Protein AF-A0A165J5U2-F1 (afdb_monomer)

Solvent-accessible surface area (backbone atoms only — not comparable to full-atom values): 9963 Å² total; per-residue (Å²): 135,79,79,76,73,59,85,81,44,93,77,72,89,64,83,89,48,58,90,76,54,61,94,88,53,80,64,84,88,58,78,39,43,47,92,97,57,63,73,74,52,67,43,47,48,78,38,92,72,74,92,58,54,61,46,77,37,74,91,53,46,89,78,88,87,72,78,62,65,67,61,61,71,69,41,91,78,63,102,69,78,66,85,84,59,77,79,70,49,85,86,71,50,94,73,56,79,46,51,102,87,43,73,56,70,66,56,55,53,49,56,50,47,60,65,52,60,64,50,71,81,73,64,93,65,78,77,78,80,77,78,74,86,81,82,79,78,88,76,91,132

Organism: NCBI:txid1314781

Sequence (141 aa):
MRPTVAALGKASRRPLIGKRANKDFYKGYGAARLPGGHRTGAPGKHVIAGKAKYRVIDEQVRVFVAPPIEHILSSPLKPYVYREVPEKGPDDGPYQQQHLGGFPGEYWLRVMRERHGSSTAGSTQAAPAVNAPTTSSATSA

Structure (mmCIF, N/CA/C/O backbone):
data_AF-A0A165J5U2-F1
#
_entry.id   AF-A0A165J5U2-F1
#
loop_
_atom_site.group_PDB
_atom_site.id
_atom_site.type_symbol
_atom_site.label_atom_id
_atom_site.label_alt_id
_atom_site.label_comp_id
_atom_site.label_asym_id
_atom_site.label_entity_id
_atom_site.label_seq_id
_atom_site.pdbx_PDB_ins_code
_atom_site.Cartn_x
_atom_site.Cartn_y
_atom_site.Cartn_z
_atom_site.occupancy
_atom_site.B_iso_or_equiv
_atom_site.auth_seq_id
_atom_site.auth_comp_id
_atom_site.auth_asym_id
_atom_site.auth_atom_id
_atom_site.pdbx_PDB_model_num
ATOM 1 N N . MET A 1 1 ? 27.680 1.332 16.989 1.00 44.06 1 MET A N 1
ATOM 2 C CA . MET A 1 1 ? 27.467 1.683 18.410 1.00 44.06 1 MET A CA 1
ATOM 3 C C . MET A 1 1 ? 26.304 0.862 18.955 1.00 44.06 1 MET A C 1
ATOM 5 O O . MET A 1 1 ? 25.165 1.119 18.589 1.00 44.06 1 MET A O 1
ATOM 9 N N . ARG A 1 2 ? 26.574 -0.178 19.752 1.00 46.47 2 ARG A N 1
ATOM 10 C CA . ARG A 1 2 ? 25.517 -0.876 20.499 1.00 46.47 2 ARG A CA 1
ATOM 11 C C . ARG A 1 2 ? 25.179 0.033 21.682 1.00 46.47 2 ARG A C 1
ATOM 13 O O . ARG A 1 2 ? 26.085 0.240 22.487 1.00 46.47 2 ARG A O 1
ATOM 20 N N . PRO A 1 3 ? 23.977 0.634 21.775 1.00 50.69 3 PRO A N 1
ATOM 21 C CA . PRO A 1 3 ? 23.632 1.398 22.962 1.00 50.69 3 PRO A CA 1
ATOM 22 C C . PRO A 1 3 ? 23.788 0.442 24.137 1.00 50.69 3 PRO A C 1
ATOM 24 O O . PRO A 1 3 ? 23.223 -0.656 24.133 1.00 50.69 3 PRO A O 1
ATOM 27 N N . THR A 1 4 ? 24.662 0.825 25.061 1.00 53.47 4 THR A N 1
ATOM 28 C CA . THR A 1 4 ? 24.975 0.077 26.266 1.00 53.47 4 THR A CA 1
ATOM 29 C C . THR A 1 4 ? 23.685 -0.420 26.889 1.00 53.47 4 THR A C 1
ATOM 31 O O . THR A 1 4 ? 22.664 0.264 26.961 1.00 53.47 4 THR A O 1
ATOM 34 N N . VAL A 1 5 ? 23.739 -1.692 27.237 1.00 50.62 5 VAL A N 1
ATOM 35 C CA . VAL A 1 5 ? 22.648 -2.525 27.691 1.00 50.62 5 VAL A CA 1
ATOM 36 C C . VAL A 1 5 ? 21.953 -1.867 28.887 1.00 50.62 5 VAL A C 1
ATOM 38 O O . VAL A 1 5 ? 22.262 -2.129 30.041 1.00 50.62 5 VAL A O 1
ATOM 41 N N . ALA A 1 6 ? 20.907 -1.088 28.614 1.00 55.56 6 ALA A N 1
ATOM 42 C CA . ALA A 1 6 ? 19.861 -0.758 29.577 1.00 55.56 6 ALA A CA 1
ATOM 43 C C . ALA A 1 6 ? 19.010 -1.999 29.936 1.00 55.56 6 ALA A C 1
ATOM 45 O O . ALA A 1 6 ? 17.854 -1.856 30.318 1.00 55.56 6 ALA A O 1
ATOM 46 N N . ALA A 1 7 ? 19.526 -3.226 29.767 1.00 54.00 7 ALA A N 1
ATOM 47 C CA . ALA A 1 7 ? 18.872 -4.422 30.297 1.00 54.00 7 ALA A CA 1
ATOM 48 C C . ALA A 1 7 ? 19.078 -4.554 31.815 1.00 54.00 7 ALA A C 1
ATOM 50 O O . ALA A 1 7 ? 18.254 -5.182 32.463 1.00 54.00 7 ALA A O 1
ATOM 51 N N . LEU A 1 8 ? 20.116 -3.917 32.381 1.00 59.91 8 LEU A N 1
ATOM 52 C CA . LEU A 1 8 ? 20.369 -3.870 33.832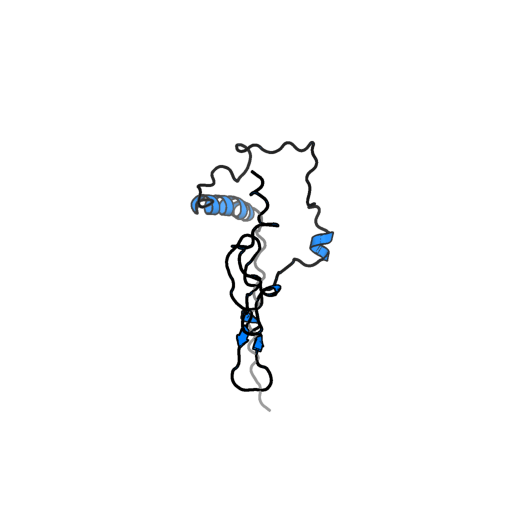 1.00 59.91 8 LEU A CA 1
ATOM 53 C C . LEU A 1 8 ? 20.101 -2.487 34.459 1.00 59.91 8 LEU A C 1
ATOM 55 O O . LEU A 1 8 ? 20.220 -2.314 35.668 1.00 59.91 8 LEU A O 1
ATOM 59 N N . GLY A 1 9 ? 19.724 -1.486 33.659 1.00 61.97 9 GLY A N 1
ATOM 60 C CA . GLY A 1 9 ? 19.366 -0.158 34.157 1.00 61.97 9 GLY A CA 1
ATOM 61 C C . GLY A 1 9 ? 17.900 -0.103 34.588 1.00 61.97 9 GLY A C 1
ATOM 62 O O . GLY A 1 9 ? 17.014 -0.290 33.757 1.00 61.97 9 GLY A O 1
ATOM 63 N N . LYS A 1 10 ? 17.631 0.213 35.864 1.00 63.06 10 LYS A N 1
ATOM 64 C CA . LYS A 1 10 ? 16.269 0.333 36.436 1.00 63.06 10 LYS A CA 1
ATOM 65 C C . LYS A 1 10 ? 15.348 1.304 35.676 1.00 63.06 10 LYS A C 1
ATOM 67 O O . LYS A 1 10 ? 14.133 1.149 35.721 1.00 63.06 10 LYS A O 1
ATOM 72 N N . ALA A 1 11 ? 15.900 2.293 34.970 1.00 63.44 11 ALA A N 1
ATOM 73 C CA . ALA A 1 11 ? 15.135 3.318 34.265 1.00 63.44 11 ALA A CA 1
ATOM 74 C C . ALA A 1 11 ? 15.135 3.084 32.745 1.00 63.44 11 ALA A C 1
ATOM 76 O O . ALA A 1 11 ? 15.961 3.619 32.004 1.00 63.44 11 ALA A O 1
ATOM 77 N N . SER A 1 12 ? 14.178 2.296 32.251 1.00 67.06 12 SER A N 1
ATOM 78 C CA . SER A 1 12 ? 13.987 2.129 30.808 1.00 67.06 12 SER A CA 1
ATOM 79 C C . SER A 1 12 ? 13.238 3.348 30.239 1.00 67.06 12 SER A C 1
ATOM 81 O O . SER A 1 12 ? 12.030 3.478 30.416 1.00 67.06 12 SER A O 1
ATOM 83 N N . ARG A 1 13 ? 13.933 4.231 29.509 1.00 78.12 13 ARG A N 1
ATOM 84 C CA . ARG A 1 13 ? 13.327 5.342 28.733 1.00 78.12 13 ARG A CA 1
ATOM 85 C C . ARG A 1 13 ? 12.796 4.885 27.363 1.00 78.12 13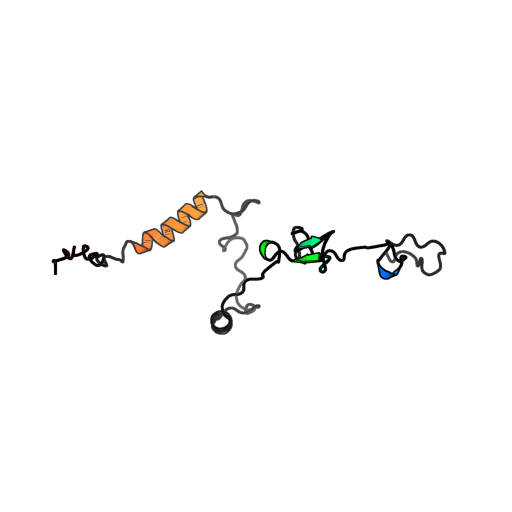 ARG A C 1
ATOM 87 O O . ARG A 1 13 ? 12.845 5.624 26.383 1.00 78.12 13 ARG A O 1
ATOM 94 N N . ARG A 1 14 ? 12.360 3.627 27.253 1.00 80.56 14 ARG A N 1
ATOM 95 C CA . ARG A 1 14 ? 11.874 3.057 25.988 1.00 80.56 14 ARG A CA 1
ATOM 96 C C . ARG A 1 14 ? 10.478 3.601 25.660 1.00 80.56 14 ARG A C 1
ATOM 98 O O . ARG A 1 14 ? 9.676 3.771 26.575 1.00 80.56 14 ARG A O 1
ATOM 105 N N . PRO A 1 15 ? 10.154 3.830 24.375 1.00 85.88 15 PRO A N 1
ATOM 106 C CA . PRO A 1 15 ? 8.832 4.306 23.987 1.00 85.88 15 PRO A CA 1
ATOM 107 C C . PRO A 1 15 ? 7.753 3.300 24.398 1.00 85.88 15 PRO A C 1
ATOM 109 O O . PRO A 1 15 ? 7.906 2.089 24.211 1.00 85.88 15 PRO A O 1
ATOM 112 N N . LEU A 1 16 ? 6.644 3.809 24.932 1.00 86.69 16 LEU A N 1
ATOM 113 C CA . LEU A 1 16 ? 5.531 2.975 25.369 1.00 86.69 16 LEU A CA 1
ATOM 114 C C . LEU A 1 16 ? 4.867 2.298 24.158 1.00 86.69 16 LEU A C 1
ATOM 116 O O . LEU A 1 16 ? 4.610 2.924 23.120 1.00 86.69 16 LEU A O 1
ATOM 120 N N . ILE A 1 17 ? 4.608 0.999 24.286 1.00 88.38 17 ILE A N 1
ATOM 121 C CA . ILE A 1 17 ? 3.889 0.182 23.300 1.00 88.38 17 ILE A CA 1
ATOM 122 C C . ILE A 1 17 ? 2.583 -0.306 23.921 1.00 88.38 17 ILE A C 1
ATOM 124 O O . ILE A 1 17 ? 2.504 -0.436 25.139 1.00 88.38 17 ILE A O 1
ATOM 128 N N . GLY A 1 18 ? 1.584 -0.632 23.096 1.00 88.56 18 GLY A N 1
ATOM 129 C CA . GLY A 1 18 ? 0.262 -1.050 23.586 1.00 88.56 18 GLY A CA 1
ATOM 130 C C . GLY A 1 18 ? 0.290 -2.252 24.541 1.00 88.56 18 GLY A C 1
ATOM 131 O O . GLY A 1 18 ? -0.562 -2.364 25.405 1.00 88.56 18 GLY A O 1
ATOM 132 N N . LYS A 1 19 ? 1.306 -3.121 24.448 1.00 88.12 19 LYS A N 1
ATOM 133 C CA . LYS A 1 19 ? 1.478 -4.286 25.336 1.00 88.12 19 LYS A CA 1
ATOM 134 C C . LYS A 1 19 ? 2.101 -3.972 26.703 1.00 88.12 19 LYS A C 1
ATOM 136 O O . LYS A 1 19 ? 2.179 -4.864 27.534 1.00 88.12 19 LYS A O 1
ATOM 141 N N . ARG A 1 20 ? 2.610 -2.755 26.920 1.00 86.50 20 ARG A N 1
ATOM 142 C CA . ARG A 1 20 ? 3.323 -2.356 28.152 1.00 86.50 20 ARG A CA 1
ATOM 143 C C . ARG A 1 20 ? 2.519 -1.416 29.048 1.00 86.50 20 ARG A C 1
ATOM 145 O O . ARG A 1 20 ? 3.035 -0.982 30.069 1.00 86.50 20 ARG A O 1
ATOM 152 N N . ALA A 1 21 ? 1.314 -1.048 28.639 1.00 88.19 21 ALA A N 1
ATOM 153 C CA . ALA A 1 21 ? 0.505 -0.049 29.315 1.00 88.19 21 ALA A CA 1
ATOM 154 C C . ALA A 1 21 ? -0.793 -0.661 29.856 1.00 88.19 21 ALA A C 1
ATOM 156 O O . ALA A 1 21 ? -1.099 -1.817 29.572 1.00 88.19 21 ALA A O 1
ATOM 157 N N . ASN A 1 22 ? -1.529 0.111 30.657 1.00 91.62 22 ASN A N 1
ATOM 158 C CA . ASN A 1 22 ? -2.766 -0.336 31.295 1.00 91.62 22 ASN A CA 1
ATOM 159 C C . ASN A 1 22 ? -3.987 -0.210 30.356 1.00 91.62 22 ASN A C 1
ATOM 161 O O . ASN A 1 22 ? -3.866 0.260 29.225 1.00 91.62 22 ASN A O 1
ATOM 165 N N . LYS A 1 23 ? -5.164 -0.609 30.852 1.00 90.00 23 LYS A N 1
ATOM 166 C CA . LYS A 1 23 ? -6.448 -0.710 30.139 1.00 90.00 23 LYS A CA 1
ATOM 167 C C . LYS A 1 23 ? -6.820 0.510 29.286 1.00 90.00 23 LYS A C 1
ATOM 169 O O . LYS A 1 23 ? -7.341 0.329 28.191 1.00 90.00 23 LYS A O 1
ATOM 174 N N . ASP A 1 24 ? -6.517 1.720 29.751 1.00 91.50 24 ASP A N 1
ATOM 175 C CA . ASP A 1 24 ? -6.926 2.960 29.075 1.00 91.50 24 ASP A CA 1
ATOM 176 C C . ASP A 1 24 ? -5.929 3.431 28.005 1.00 91.50 24 ASP A C 1
ATOM 178 O O . ASP A 1 24 ? -6.188 4.378 27.261 1.00 91.50 24 ASP A O 1
ATOM 182 N N . PHE A 1 25 ? -4.771 2.774 27.891 1.00 94.25 25 PHE A N 1
ATOM 183 C CA . PHE A 1 25 ? -3.769 3.144 26.904 1.00 94.25 25 PHE A CA 1
ATOM 184 C C . PHE A 1 25 ? -4.030 2.454 25.567 1.00 94.25 25 PHE A C 1
ATOM 186 O O . PHE A 1 25 ? -3.722 1.277 25.366 1.00 94.25 25 PHE A O 1
ATOM 193 N N . TYR A 1 26 ? -4.512 3.231 24.602 1.00 90.50 26 TYR A N 1
ATOM 194 C CA . TYR A 1 26 ? -4.613 2.803 23.215 1.00 90.50 26 TYR A CA 1
ATOM 195 C C . TYR A 1 26 ? -3.510 3.431 22.358 1.00 90.50 26 TYR A C 1
ATOM 197 O O . TYR A 1 26 ? -3.317 4.646 22.340 1.00 90.50 26 TYR A O 1
ATOM 205 N N . LYS A 1 27 ? -2.804 2.599 21.586 1.00 91.25 27 LYS A N 1
ATOM 206 C CA . LYS A 1 27 ? -1.831 3.045 20.581 1.00 91.25 27 LYS A CA 1
ATOM 207 C C . LYS A 1 27 ? -2.073 2.312 19.269 1.00 91.25 27 LYS A C 1
ATOM 209 O O . LYS A 1 27 ? -1.964 1.091 19.212 1.00 91.25 27 LYS A O 1
ATOM 214 N N . GLY A 1 28 ? -2.360 3.066 18.209 1.00 87.94 28 GLY A N 1
ATOM 215 C CA . GLY A 1 28 ? -2.568 2.511 16.872 1.00 87.94 28 GLY A CA 1
ATOM 216 C C . GLY A 1 28 ? -1.281 1.975 16.232 1.00 87.94 28 GLY A C 1
ATOM 217 O O . GLY A 1 28 ? -0.181 2.451 16.514 1.00 87.94 28 GLY A O 1
ATOM 218 N N . TYR A 1 29 ? -1.429 1.017 15.313 1.00 86.75 29 TYR A N 1
ATOM 219 C CA . TYR A 1 29 ? -0.317 0.396 14.573 1.00 86.75 29 TYR A CA 1
ATOM 220 C C . TYR A 1 29 ? 0.067 1.151 13.283 1.00 86.75 29 TYR A C 1
ATOM 222 O O . TYR A 1 29 ? 0.874 0.691 12.488 1.00 86.75 29 TYR A O 1
ATOM 230 N N . GLY A 1 30 ? -0.531 2.318 13.027 1.00 83.19 30 GLY A N 1
ATOM 231 C CA . GLY A 1 30 ? -0.293 3.045 11.778 1.00 83.19 30 GLY A CA 1
ATOM 232 C C . GLY A 1 30 ? -0.873 2.350 10.543 1.00 83.19 30 GLY A C 1
ATOM 233 O O . GLY A 1 30 ? -0.456 2.667 9.437 1.00 83.19 30 GLY A O 1
ATOM 234 N N . ALA A 1 31 ? -1.862 1.464 10.716 1.00 84.31 31 ALA A N 1
ATOM 235 C CA . ALA A 1 31 ? -2.543 0.770 9.620 1.00 84.31 31 ALA A CA 1
ATOM 236 C C . ALA A 1 31 ? -3.060 1.734 8.537 1.00 84.31 31 ALA A C 1
ATOM 238 O O . ALA A 1 31 ? -3.075 1.387 7.368 1.00 84.31 31 ALA A O 1
ATOM 239 N N . ALA A 1 32 ? -3.401 2.971 8.903 1.00 82.62 32 ALA A N 1
ATOM 240 C CA . ALA A 1 32 ? -3.816 4.049 8.005 1.00 82.62 32 ALA A CA 1
ATOM 241 C C . ALA A 1 32 ? -2.699 4.647 7.114 1.00 82.62 32 ALA A C 1
ATOM 243 O O . ALA A 1 32 ? -2.943 5.626 6.411 1.00 82.62 32 ALA A O 1
ATOM 244 N N . ARG A 1 33 ? -1.463 4.139 7.165 1.00 83.00 33 ARG A N 1
ATOM 245 C CA . ARG A 1 33 ? -0.338 4.610 6.340 1.00 83.00 33 ARG A CA 1
ATOM 246 C C . ARG A 1 33 ? -0.121 3.658 5.160 1.00 83.00 33 ARG A C 1
ATOM 248 O O . ARG A 1 33 ? -0.225 2.446 5.335 1.00 83.00 33 ARG A O 1
ATOM 255 N N . LEU A 1 34 ? 0.153 4.201 3.972 1.00 79.00 34 LEU A N 1
ATOM 256 C CA . LEU A 1 34 ? 0.603 3.397 2.831 1.00 79.00 34 LEU A CA 1
ATOM 257 C C . LEU A 1 34 ? 2.093 3.047 2.962 1.00 79.00 34 LEU A C 1
ATOM 259 O O . LEU A 1 34 ? 2.849 3.833 3.543 1.00 79.00 34 LEU A O 1
ATOM 263 N N . PRO A 1 35 ? 2.540 1.906 2.409 1.00 79.12 35 PRO A N 1
ATOM 264 C CA . PRO A 1 35 ? 3.966 1.623 2.297 1.00 79.12 35 PRO A CA 1
ATOM 265 C C . PRO A 1 35 ? 4.656 2.770 1.541 1.00 79.12 35 PRO A C 1
ATOM 267 O O . PRO A 1 35 ? 4.259 3.119 0.436 1.00 79.12 35 PRO A O 1
ATOM 270 N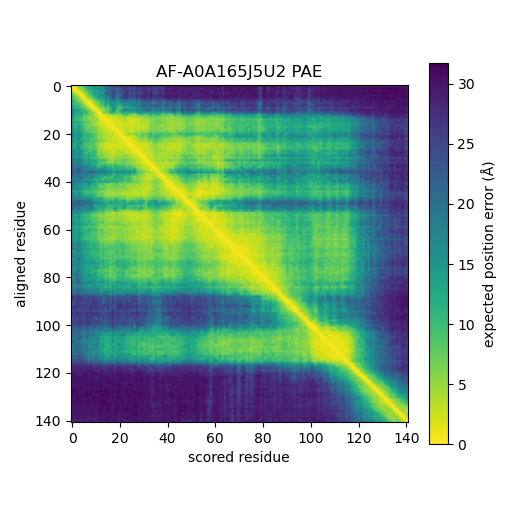 N . GLY A 1 36 ? 5.634 3.411 2.189 1.00 74.56 36 GLY A N 1
ATOM 271 C CA . GLY A 1 36 ? 6.395 4.534 1.627 1.00 74.56 36 GLY A CA 1
ATOM 272 C C . GLY A 1 36 ? 5.670 5.886 1.535 1.00 74.56 36 GLY A C 1
ATOM 273 O O . GLY A 1 36 ? 6.263 6.825 1.019 1.00 74.56 36 GLY A O 1
ATOM 274 N N . GLY A 1 37 ? 4.426 6.022 2.021 1.00 70.56 37 GLY A N 1
ATOM 275 C CA . GLY A 1 37 ? 3.578 7.156 1.629 1.00 70.56 37 GLY A CA 1
ATOM 276 C C . GLY A 1 37 ? 2.739 7.837 2.713 1.00 70.56 37 GLY A C 1
ATOM 277 O O . GLY A 1 37 ? 2.951 7.714 3.928 1.00 70.56 37 GLY A O 1
ATOM 278 N N . HIS A 1 38 ? 1.761 8.598 2.217 1.00 73.25 38 HIS A N 1
ATOM 279 C CA . HIS A 1 38 ? 0.851 9.438 2.989 1.00 73.25 38 HIS A CA 1
ATOM 280 C C . HIS A 1 38 ? -0.108 8.631 3.879 1.00 73.25 38 HIS A C 1
ATOM 282 O O . HIS A 1 38 ? -0.334 7.429 3.707 1.00 73.25 38 HIS A O 1
ATOM 288 N N . ARG A 1 39 ? -0.664 9.313 4.886 1.00 77.94 39 ARG A N 1
ATOM 289 C CA . ARG A 1 39 ? -1.717 8.763 5.743 1.00 77.94 39 ARG A CA 1
ATOM 290 C C . ARG A 1 39 ? -3.069 8.971 5.064 1.00 77.94 39 ARG A C 1
ATOM 292 O O . ARG A 1 39 ? -3.466 10.110 4.870 1.00 77.94 39 ARG A O 1
ATOM 299 N N . THR A 1 40 ? -3.776 7.885 4.774 1.00 78.56 40 THR A N 1
ATOM 300 C CA . THR A 1 40 ? -5.128 7.895 4.183 1.00 78.56 40 THR A CA 1
ATOM 301 C C . THR A 1 40 ? -6.249 7.993 5.218 1.00 78.56 40 THR A C 1
ATOM 303 O O . THR A 1 40 ? -7.409 8.101 4.854 1.00 78.56 40 THR A O 1
ATOM 306 N N . GLY A 1 41 ? -5.920 7.973 6.513 1.00 83.00 41 GLY A N 1
ATOM 307 C CA . GLY A 1 41 ? -6.915 8.032 7.587 1.00 83.00 41 GLY A CA 1
ATOM 308 C C . GLY A 1 41 ? -7.544 6.672 7.915 1.00 83.00 41 GLY A C 1
ATOM 309 O O . GLY A 1 41 ? -7.119 5.630 7.412 1.00 83.00 41 GLY A O 1
ATOM 310 N N . ALA A 1 42 ? -8.494 6.677 8.851 1.00 87.50 42 ALA A N 1
ATOM 311 C CA . ALA A 1 42 ? -9.205 5.475 9.283 1.00 87.50 42 ALA A CA 1
ATOM 312 C C . ALA A 1 42 ? -10.332 5.122 8.289 1.00 87.50 42 ALA A C 1
ATOM 314 O O . ALA A 1 42 ? -10.954 6.039 7.763 1.00 87.50 42 ALA A O 1
ATOM 315 N N . PRO A 1 43 ? -10.644 3.832 8.069 1.00 91.25 43 PRO A N 1
ATOM 316 C CA . PRO A 1 43 ? -11.627 3.379 7.071 1.00 91.25 43 PRO A CA 1
ATOM 317 C C . PRO A 1 43 ? -13.095 3.559 7.515 1.00 91.25 43 PRO A C 1
ATOM 319 O O . PRO A 1 43 ? -13.984 2.824 7.090 1.00 91.25 43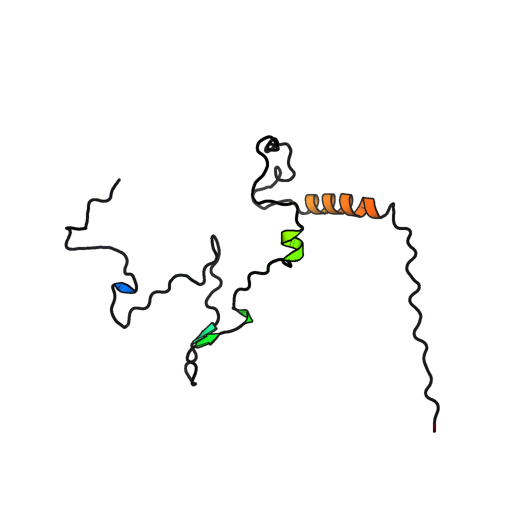 PRO A O 1
ATOM 322 N N . GLY A 1 44 ? -13.365 4.465 8.451 1.00 91.75 44 GLY A N 1
ATOM 323 C CA . GLY A 1 44 ? -14.665 4.555 9.097 1.00 91.75 44 GLY A CA 1
ATOM 324 C C . GLY A 1 44 ? -14.678 5.439 10.334 1.00 91.75 44 GLY A C 1
ATOM 325 O O . GLY A 1 44 ? -13.682 6.076 10.696 1.00 91.75 44 GLY A O 1
ATOM 326 N N . LYS A 1 45 ? -15.828 5.459 11.011 1.00 92.00 45 LYS A N 1
ATOM 327 C CA . LYS A 1 45 ? -16.107 6.362 12.136 1.00 92.00 45 LYS A CA 1
ATOM 328 C C . LYS A 1 45 ? -16.664 5.604 13.338 1.00 92.00 45 LYS A C 1
ATOM 330 O O . LYS A 1 45 ? -17.453 4.670 13.194 1.00 92.00 45 LYS A O 1
ATOM 335 N N . HIS A 1 46 ? -16.272 6.039 14.534 1.00 92.75 46 HIS A N 1
ATOM 336 C CA . HIS A 1 46 ? -16.896 5.578 15.771 1.00 92.75 46 HIS A CA 1
ATOM 337 C C . HIS A 1 46 ? -18.302 6.166 15.892 1.00 92.75 46 HIS A C 1
ATOM 339 O O . HIS A 1 46 ? -18.494 7.365 15.697 1.00 92.75 46 HIS A O 1
ATOM 345 N N . VAL A 1 47 ? -19.277 5.318 16.212 1.00 93.75 47 VAL A N 1
ATOM 346 C CA . VAL A 1 47 ? -20.677 5.712 16.381 1.00 93.75 47 VAL A CA 1
ATOM 347 C C . VAL A 1 47 ? -21.023 5.652 17.864 1.00 93.75 47 VAL A C 1
ATOM 349 O O . VAL A 1 47 ? -20.819 4.634 18.526 1.00 93.75 47 VAL A O 1
ATOM 352 N N . ILE A 1 48 ? -21.537 6.764 18.389 1.00 89.69 48 ILE A N 1
ATOM 353 C CA . ILE A 1 48 ? -21.862 6.920 19.813 1.00 89.69 48 ILE A CA 1
ATOM 354 C C . ILE A 1 48 ? -23.123 6.104 20.154 1.00 89.69 48 ILE A C 1
ATOM 356 O O . ILE A 1 48 ? -23.140 5.327 21.116 1.00 89.69 48 ILE A O 1
ATOM 360 N N . ALA A 1 49 ? -24.151 6.204 19.307 1.00 85.38 49 ALA A N 1
ATOM 361 C CA . ALA A 1 49 ? -25.446 5.551 19.479 1.00 85.38 49 ALA A CA 1
ATOM 362 C C . ALA A 1 49 ? -25.634 4.361 18.519 1.00 85.38 49 ALA A C 1
ATOM 364 O O . ALA A 1 49 ? -25.254 4.422 17.355 1.00 85.38 49 ALA A O 1
ATOM 365 N N . GLY A 1 50 ? -26.244 3.275 19.003 1.00 82.31 50 GLY A N 1
ATOM 366 C CA . GLY A 1 50 ? -26.522 2.068 18.213 1.00 82.31 50 GLY A CA 1
ATOM 367 C C . GLY A 1 50 ? -25.751 0.822 18.661 1.00 82.31 50 GLY A C 1
ATOM 368 O O . GLY A 1 50 ? -24.920 0.872 19.579 1.00 82.31 50 GLY A O 1
ATOM 369 N N . LYS A 1 51 ? -26.074 -0.309 18.011 1.00 80.94 51 LYS A N 1
ATOM 370 C CA . LYS A 1 51 ? -25.513 -1.644 18.298 1.00 80.94 51 LYS A CA 1
ATOM 371 C C . LYS A 1 51 ? -24.067 -1.790 17.807 1.00 80.94 51 LYS A C 1
ATOM 373 O O . LYS A 1 51 ? -23.245 -2.366 18.508 1.00 80.94 51 LYS A O 1
ATOM 378 N N . ALA A 1 52 ? -23.739 -1.226 16.643 1.00 83.88 52 ALA A N 1
ATOM 379 C CA . ALA A 1 52 ? -22.375 -1.198 16.119 1.00 83.88 52 ALA A CA 1
ATOM 380 C C . ALA A 1 52 ? -21.661 0.095 16.551 1.00 83.88 52 ALA A C 1
ATOM 382 O O . ALA A 1 52 ? -22.102 1.190 16.211 1.00 83.88 52 ALA A O 1
ATOM 383 N N . LYS A 1 53 ? -20.553 -0.022 17.295 1.00 88.50 53 LYS A N 1
ATOM 384 C CA . LYS A 1 53 ? -19.776 1.130 17.808 1.00 88.50 53 LYS A CA 1
ATOM 385 C C . LYS A 1 53 ? -18.763 1.697 16.815 1.00 88.50 53 LYS A C 1
ATOM 387 O O . LYS A 1 53 ? -18.217 2.776 17.042 1.00 88.50 53 LYS A O 1
ATOM 392 N N . TYR A 1 54 ? -18.518 0.992 15.717 1.00 92.69 54 TYR A N 1
ATOM 393 C CA . TYR A 1 54 ? -17.691 1.458 14.613 1.00 92.69 54 TYR A CA 1
ATOM 394 C C . TYR A 1 54 ? -18.373 1.110 13.296 1.00 92.69 54 TYR A C 1
ATOM 396 O O . TYR A 1 54 ? -18.784 -0.033 13.098 1.00 92.69 54 TYR A O 1
ATOM 404 N N . ARG A 1 55 ? -18.508 2.100 12.414 1.00 92.25 55 ARG A N 1
ATOM 405 C CA . ARG A 1 55 ? -19.087 1.941 11.081 1.00 92.25 55 ARG A CA 1
ATOM 406 C C . ARG A 1 55 ? -17.987 2.110 10.045 1.00 92.25 55 ARG A C 1
ATOM 408 O O . ARG A 1 55 ? -17.354 3.166 9.994 1.00 92.25 55 ARG A O 1
ATOM 415 N N . VAL A 1 56 ? -17.792 1.078 9.232 1.00 92.38 56 VAL A N 1
ATOM 416 C CA . VAL A 1 56 ? -16.921 1.123 8.053 1.00 92.38 56 VAL A CA 1
ATOM 417 C C . VAL A 1 56 ? -17.613 1.948 6.968 1.00 92.38 56 VAL A C 1
ATOM 419 O O . VAL A 1 56 ? -18.831 1.856 6.802 1.00 92.38 56 VAL A O 1
ATOM 422 N N . ILE A 1 57 ? -16.849 2.808 6.297 1.00 92.62 57 ILE A N 1
ATOM 423 C CA . ILE A 1 57 ? -17.318 3.629 5.178 1.00 92.62 57 ILE A CA 1
ATOM 424 C C . ILE A 1 57 ? -16.560 3.150 3.948 1.00 92.62 57 ILE A C 1
ATOM 426 O O . ILE A 1 57 ? -15.360 3.395 3.853 1.00 92.62 57 ILE A O 1
ATOM 430 N N . ASP A 1 58 ? -17.252 2.483 3.028 1.00 91.69 58 ASP A N 1
ATOM 431 C CA . ASP A 1 58 ? -16.628 1.815 1.877 1.00 91.69 58 ASP A CA 1
ATOM 432 C C . ASP A 1 58 ? -15.811 2.779 1.007 1.00 91.69 58 ASP A C 1
ATOM 434 O O . ASP A 1 58 ? -14.733 2.431 0.541 1.00 91.69 58 ASP A O 1
ATOM 438 N N . GLU A 1 59 ? -16.242 4.038 0.904 1.00 90.94 59 GLU A N 1
ATOM 439 C CA . GLU A 1 59 ? -15.523 5.109 0.195 1.00 90.94 59 GLU A CA 1
ATOM 440 C C . GLU A 1 59 ? -14.146 5.436 0.800 1.00 90.94 59 GLU A C 1
ATOM 442 O O . GLU A 1 59 ? -13.269 5.966 0.122 1.00 90.94 59 GLU A O 1
ATOM 447 N N . GLN A 1 60 ? -13.944 5.148 2.089 1.00 87.81 60 GLN A N 1
ATOM 448 C CA . GLN A 1 60 ? -12.682 5.376 2.802 1.00 87.81 60 GLN A CA 1
ATOM 449 C C . GLN A 1 60 ? -11.834 4.104 2.906 1.00 87.81 60 GLN A C 1
ATOM 451 O O . GLN A 1 60 ? -10.691 4.148 3.380 1.00 87.81 60 GLN A O 1
ATOM 456 N N . VAL A 1 61 ? -12.380 2.956 2.497 1.00 89.94 61 VAL A N 1
ATOM 457 C CA . VAL A 1 61 ? -11.647 1.695 2.470 1.00 89.94 61 VAL A CA 1
ATOM 458 C C . VAL A 1 61 ? -10.701 1.710 1.277 1.00 89.94 61 VAL A C 1
ATOM 460 O O . VAL A 1 61 ? -11.058 2.044 0.153 1.00 89.94 61 VAL A O 1
ATOM 463 N N . ARG A 1 62 ? -9.447 1.337 1.527 1.00 86.62 62 ARG A N 1
ATOM 464 C CA . ARG A 1 62 ? -8.446 1.239 0.464 1.00 86.62 62 ARG A CA 1
ATOM 465 C C . ARG A 1 62 ? -8.687 -0.015 -0.361 1.00 86.62 62 ARG A C 1
ATOM 467 O O . ARG A 1 62 ? -8.781 -1.105 0.201 1.00 86.62 62 ARG A O 1
ATOM 474 N N . VAL A 1 63 ? -8.671 0.152 -1.678 1.00 89.19 63 VAL A N 1
ATOM 475 C CA . VAL A 1 63 ? -8.761 -0.935 -2.652 1.00 89.19 63 VAL A CA 1
ATOM 476 C C . VAL A 1 63 ? -7.490 -0.940 -3.491 1.00 89.19 63 VAL A C 1
ATOM 478 O O . VAL A 1 63 ? -7.082 0.092 -4.021 1.00 89.19 63 VAL A O 1
ATOM 481 N N . PHE A 1 64 ? -6.849 -2.102 -3.593 1.00 89.69 64 PHE A N 1
ATOM 482 C CA . PHE A 1 64 ? -5.718 -2.309 -4.492 1.00 89.69 64 PHE A CA 1
ATOM 483 C C . PHE A 1 64 ? -6.249 -2.923 -5.780 1.00 89.69 64 PHE A C 1
ATOM 485 O O . PHE A 1 64 ? -6.641 -4.088 -5.801 1.00 89.69 64 PHE A O 1
ATOM 492 N N . VAL A 1 65 ? -6.307 -2.115 -6.836 1.00 93.31 65 VAL A N 1
ATOM 493 C CA . VAL A 1 65 ? -6.807 -2.554 -8.138 1.00 93.31 65 VAL A CA 1
ATOM 494 C C . VAL A 1 65 ? -5.683 -3.267 -8.876 1.00 93.31 65 VAL A C 1
ATOM 496 O O . VAL A 1 65 ? -4.635 -2.679 -9.139 1.00 93.31 65 VAL A O 1
ATOM 499 N N . ALA A 1 66 ? -5.908 -4.536 -9.200 1.00 95.12 66 ALA A N 1
ATOM 500 C CA . ALA A 1 66 ? -5.018 -5.331 -10.031 1.00 95.12 66 ALA A CA 1
ATOM 501 C C . ALA A 1 66 ? -5.647 -5.545 -11.420 1.00 95.12 66 ALA A C 1
ATOM 503 O O . ALA A 1 66 ? -6.877 -5.602 -11.523 1.00 95.12 66 ALA A O 1
ATOM 504 N N . PRO A 1 67 ? -4.838 -5.683 -12.487 1.00 95.56 67 PRO A N 1
ATOM 505 C CA . PRO A 1 67 ? -5.330 -6.149 -13.780 1.00 95.56 67 PRO A CA 1
ATOM 506 C C . PRO A 1 67 ? -5.971 -7.547 -13.677 1.00 95.56 67 PRO A C 1
ATOM 508 O O . PRO A 1 67 ? -5.648 -8.294 -12.748 1.00 95.56 67 PRO A O 1
ATOM 511 N N . PRO A 1 68 ? -6.830 -7.941 -14.638 1.00 96.75 68 PRO A N 1
ATOM 512 C CA . PRO A 1 68 ? -7.343 -9.305 -14.719 1.00 96.75 68 PRO A CA 1
ATOM 513 C C . PRO A 1 68 ? -6.208 -10.329 -14.725 1.00 96.75 68 PRO A C 1
ATOM 515 O O . PRO A 1 68 ? -5.180 -10.127 -15.376 1.00 96.75 68 PRO A O 1
ATOM 518 N N . ILE A 1 69 ? -6.402 -11.443 -14.018 1.00 94.88 69 ILE A N 1
ATOM 519 C CA . ILE A 1 69 ? -5.340 -12.436 -13.820 1.00 94.88 69 ILE A CA 1
ATOM 520 C C . ILE A 1 69 ? -4.841 -13.036 -15.138 1.00 94.88 69 ILE A C 1
ATOM 522 O O . ILE A 1 69 ? -3.648 -13.274 -15.285 1.00 94.88 69 ILE A O 1
ATOM 526 N N . GLU A 1 70 ? -5.726 -13.195 -16.122 1.00 96.50 70 GLU A N 1
ATOM 527 C CA . GLU A 1 70 ? -5.389 -13.694 -17.458 1.00 96.50 70 GLU A CA 1
ATOM 528 C C . GLU A 1 70 ? -4.342 -12.809 -18.140 1.00 96.50 70 GLU A C 1
ATOM 530 O O . GLU A 1 70 ? -3.360 -13.323 -18.666 1.00 96.50 70 GLU A O 1
ATOM 535 N N . HIS A 1 71 ? -4.483 -11.482 -18.036 1.00 95.50 71 HIS A N 1
ATOM 536 C CA . HIS A 1 71 ? -3.525 -10.527 -18.601 1.00 95.50 71 HIS A CA 1
ATOM 537 C C . HIS A 1 71 ? -2.185 -10.548 -17.864 1.00 95.50 71 HIS A C 1
ATOM 539 O O . HIS A 1 71 ? -1.136 -10.330 -18.469 1.00 95.50 71 HIS A O 1
ATOM 545 N N . ILE A 1 72 ? -2.208 -10.791 -16.550 1.00 93.81 72 ILE A N 1
ATOM 546 C CA . ILE A 1 72 ? -0.984 -10.910 -15.750 1.00 93.81 72 ILE A CA 1
ATOM 547 C C . ILE A 1 72 ? -0.218 -12.167 -16.169 1.00 93.81 72 ILE A C 1
ATOM 549 O O . ILE A 1 72 ? 0.995 -12.104 -16.350 1.00 93.81 72 ILE A O 1
ATOM 553 N N . LEU A 1 73 ? -0.919 -13.288 -16.358 1.00 94.12 73 LEU A N 1
ATOM 554 C CA . LEU A 1 73 ? -0.315 -14.566 -16.738 1.00 94.12 73 LEU A CA 1
ATOM 555 C C . LEU A 1 73 ? 0.136 -14.600 -18.202 1.00 94.12 73 LEU A C 1
ATOM 557 O O . LEU A 1 73 ? 1.157 -15.215 -18.503 1.00 94.12 73 LEU A O 1
ATOM 561 N N . SER A 1 74 ? -0.586 -13.935 -19.107 1.00 96.56 74 SER A N 1
ATOM 562 C CA . SER A 1 74 ? -0.198 -13.827 -20.518 1.00 96.56 74 SER A CA 1
ATOM 563 C C . SER A 1 74 ? 0.910 -12.799 -20.760 1.00 96.56 74 SER A C 1
ATOM 565 O O . SER A 1 74 ? 1.459 -12.734 -21.860 1.00 96.56 74 SER A O 1
ATOM 567 N N . SER A 1 75 ? 1.212 -11.953 -19.773 1.00 95.06 75 SER A N 1
ATOM 568 C CA . SER A 1 75 ? 2.228 -10.916 -19.909 1.00 95.06 75 SER A CA 1
ATOM 569 C C . SER A 1 75 ? 3.622 -11.540 -20.045 1.00 95.06 75 SER A C 1
ATOM 571 O O . SER A 1 75 ? 4.019 -12.351 -19.207 1.00 95.06 75 SER A O 1
ATOM 573 N N . PRO A 1 76 ? 4.428 -11.129 -21.041 1.00 94.38 76 PRO A N 1
ATOM 574 C CA . PRO A 1 76 ? 5.821 -11.561 -21.143 1.00 94.38 76 PRO A CA 1
ATOM 575 C C . PRO A 1 76 ? 6.720 -10.907 -20.077 1.00 94.38 76 PRO A C 1
ATOM 577 O O . PRO A 1 76 ? 7.887 -11.279 -19.941 1.00 94.38 76 PRO A O 1
ATOM 580 N N . LEU A 1 77 ? 6.209 -9.911 -19.341 1.00 93.25 77 LEU A N 1
ATOM 581 C CA . LEU A 1 77 ? 6.977 -9.152 -18.359 1.00 93.25 77 LEU A CA 1
ATOM 582 C C . LEU A 1 77 ? 7.230 -9.983 -17.099 1.00 93.25 77 LEU A C 1
ATOM 584 O O . LEU A 1 77 ? 6.305 -10.506 -16.479 1.00 93.25 77 LEU A O 1
ATOM 588 N N . LYS A 1 78 ? 8.498 -10.050 -16.685 1.00 92.56 78 LYS A N 1
ATOM 589 C CA . LYS A 1 78 ? 8.940 -10.724 -15.460 1.00 92.56 78 LYS A CA 1
ATOM 590 C C . LYS A 1 78 ? 9.493 -9.709 -14.454 1.00 92.56 78 LYS A C 1
ATOM 592 O O . LYS A 1 78 ? 9.933 -8.636 -14.862 1.00 92.56 78 LYS A O 1
ATOM 597 N N . PRO A 1 79 ? 9.541 -10.049 -13.152 1.00 93.69 79 PRO A N 1
ATOM 598 C CA . PRO A 1 79 ? 10.126 -9.172 -12.133 1.00 93.69 79 PRO A CA 1
ATOM 599 C C . PRO A 1 79 ? 11.624 -8.892 -12.326 1.00 93.69 79 PRO A C 1
ATOM 601 O O . PRO A 1 79 ? 12.147 -7.946 -11.749 1.00 93.69 79 PRO A O 1
ATOM 604 N N . TYR A 1 80 ? 12.312 -9.725 -13.111 1.00 92.38 80 TYR A N 1
ATOM 605 C CA . TYR A 1 80 ? 13.750 -9.651 -13.347 1.00 92.38 80 TYR A CA 1
ATOM 606 C C . TYR A 1 80 ? 14.053 -9.566 -14.841 1.00 92.38 80 TYR A C 1
ATOM 608 O O . TYR A 1 80 ? 13.316 -10.108 -15.668 1.00 92.38 80 TYR A O 1
ATOM 616 N N . VAL A 1 81 ? 15.177 -8.929 -15.161 1.00 90.62 81 VAL A N 1
ATOM 617 C CA . VAL A 1 81 ? 15.703 -8.784 -16.522 1.00 90.62 81 VAL A CA 1
ATOM 618 C C . VAL A 1 81 ? 16.889 -9.731 -16.710 1.00 90.62 81 VAL A C 1
ATOM 620 O O . VAL A 1 81 ? 17.574 -10.087 -15.749 1.00 90.62 81 VAL A O 1
ATOM 623 N N . TYR A 1 82 ? 17.115 -10.176 -17.945 1.00 92.44 82 TYR A N 1
ATOM 624 C CA . TYR A 1 82 ? 18.260 -11.014 -18.280 1.00 92.44 82 TYR A CA 1
ATOM 625 C C . TYR A 1 82 ? 19.568 -10.221 -18.162 1.00 92.44 82 TYR A C 1
ATOM 627 O O . TYR A 1 82 ? 19.664 -9.105 -18.661 1.00 92.44 82 TYR A O 1
ATOM 635 N N . ARG A 1 83 ? 20.576 -10.804 -17.506 1.00 88.38 83 ARG A N 1
ATOM 636 C CA . ARG A 1 83 ? 21.813 -10.109 -17.109 1.00 88.38 83 ARG A CA 1
ATOM 637 C C . ARG A 1 83 ? 22.658 -9.613 -18.286 1.00 88.38 83 ARG A C 1
ATOM 639 O O . ARG A 1 83 ? 23.409 -8.662 -18.125 1.00 88.38 83 ARG A O 1
ATOM 646 N N . GLU A 1 84 ? 22.566 -10.264 -19.441 1.00 90.56 84 GLU A N 1
ATOM 647 C CA . GLU A 1 84 ? 23.334 -9.869 -20.631 1.00 90.56 84 GLU A CA 1
ATOM 648 C C . GLU A 1 84 ? 22.675 -8.726 -21.406 1.00 90.56 84 GLU A C 1
ATOM 650 O O . GLU A 1 84 ? 23.275 -8.196 -22.337 1.00 90.56 84 GLU A O 1
ATOM 655 N N . VAL A 1 85 ? 21.450 -8.330 -21.040 1.00 85.31 85 VAL A N 1
ATOM 656 C CA . VAL A 1 85 ? 20.837 -7.132 -21.609 1.00 85.31 85 VAL A CA 1
ATOM 657 C C . VAL A 1 85 ? 21.572 -5.929 -21.022 1.00 85.31 85 VAL A C 1
ATOM 659 O O . VAL A 1 85 ? 21.527 -5.745 -19.803 1.00 85.31 85 VAL A O 1
ATOM 662 N N . PRO A 1 86 ? 22.255 -5.116 -21.849 1.00 79.81 86 PRO A N 1
ATOM 663 C CA . PRO A 1 86 ? 22.966 -3.956 -21.346 1.00 79.81 86 PRO A CA 1
ATOM 664 C C . PRO A 1 86 ? 21.963 -2.984 -20.731 1.00 79.81 86 PRO A C 1
ATOM 666 O O . PRO A 1 86 ? 20.918 -2.682 -21.317 1.00 79.81 86 PRO A O 1
ATOM 669 N N . GLU A 1 87 ? 22.288 -2.484 -19.543 1.00 72.75 87 GLU A N 1
ATOM 670 C CA . GLU A 1 87 ? 21.569 -1.359 -18.969 1.00 72.75 87 GLU A CA 1
ATOM 671 C C . GLU A 1 87 ? 21.736 -0.178 -19.926 1.00 72.75 87 GLU A C 1
ATOM 673 O O . GLU A 1 87 ? 22.854 0.242 -20.223 1.00 72.75 87 GLU A O 1
ATOM 678 N N . LYS A 1 88 ? 20.624 0.343 -20.452 1.00 70.69 88 LYS A N 1
ATOM 679 C CA . LYS A 1 88 ? 20.671 1.627 -21.150 1.00 70.69 88 LYS A CA 1
ATOM 680 C C . LYS A 1 88 ? 21.111 2.666 -20.127 1.00 70.69 88 LYS A C 1
ATOM 682 O O . LYS A 1 88 ? 20.448 2.819 -19.099 1.00 70.69 88 LYS A O 1
ATOM 687 N N . GLY A 1 89 ? 22.241 3.319 -20.390 1.00 60.22 89 GLY A N 1
ATOM 688 C CA . GLY A 1 89 ? 22.824 4.286 -19.471 1.00 60.22 89 GLY A CA 1
ATOM 689 C C . GLY A 1 89 ? 21.890 5.473 -19.223 1.00 60.22 89 GLY A C 1
ATOM 690 O O . GLY A 1 89 ? 20.886 5.635 -19.924 1.00 60.22 89 GLY A O 1
ATOM 691 N N . PRO A 1 90 ? 22.225 6.348 -18.261 1.00 56.59 90 PRO A N 1
ATOM 692 C CA . PRO A 1 90 ? 21.527 7.603 -18.013 1.00 56.59 90 PRO A CA 1
ATOM 693 C C . PRO A 1 90 ? 21.685 8.635 -19.144 1.00 56.59 90 PRO A C 1
ATOM 695 O O . PRO A 1 90 ? 21.195 9.738 -18.947 1.00 56.59 90 PRO A O 1
ATOM 698 N N . ASP A 1 91 ? 22.205 8.255 -20.329 1.00 56.84 91 ASP A N 1
ATOM 699 C CA . ASP A 1 91 ? 22.156 9.043 -21.583 1.00 56.84 91 ASP A CA 1
ATOM 700 C C . ASP A 1 91 ? 21.357 8.402 -22.774 1.00 56.84 91 ASP A C 1
ATOM 702 O O . ASP A 1 91 ? 21.027 9.094 -23.734 1.00 56.84 91 ASP A O 1
ATOM 706 N N . ASP A 1 92 ? 20.929 7.120 -22.693 1.00 59.81 92 ASP A N 1
ATOM 707 C CA . ASP A 1 92 ? 20.198 6.391 -23.767 1.00 59.81 92 ASP A CA 1
ATOM 708 C C . ASP A 1 92 ? 18.686 6.077 -23.556 1.00 59.81 92 ASP A C 1
ATOM 710 O O . ASP A 1 92 ? 18.086 5.249 -24.257 1.00 59.81 92 ASP A O 1
ATOM 714 N N . GLY A 1 93 ? 18.036 6.670 -22.560 1.00 59.03 93 GLY A N 1
ATOM 715 C CA . GLY A 1 93 ? 16.710 6.311 -22.058 1.00 59.03 93 GLY A CA 1
ATOM 716 C C . GLY A 1 93 ? 15.795 7.531 -21.953 1.00 59.03 93 GLY A C 1
ATOM 717 O O . GLY A 1 93 ? 16.256 8.642 -21.714 1.00 59.03 93 GLY A O 1
ATOM 718 N N . PRO A 1 94 ? 14.466 7.366 -22.072 1.00 54.66 94 PRO A N 1
ATOM 719 C CA . PRO A 1 94 ? 13.554 8.508 -22.101 1.00 54.66 94 PRO A CA 1
ATOM 720 C C . PRO A 1 94 ? 13.574 9.340 -20.809 1.00 54.66 94 PRO A C 1
ATOM 722 O O . PRO A 1 94 ? 13.100 10.462 -20.835 1.00 54.66 94 PRO A O 1
ATOM 725 N N . TYR A 1 95 ? 14.128 8.831 -19.703 1.00 56.28 95 TYR A N 1
ATOM 726 C CA . TYR A 1 95 ? 13.999 9.357 -18.335 1.00 56.28 95 TYR A CA 1
ATOM 727 C C . TYR A 1 95 ? 15.077 10.355 -17.877 1.00 56.28 95 TYR A C 1
ATOM 729 O O . TYR A 1 95 ? 15.164 10.664 -16.695 1.00 56.28 95 TYR A O 1
ATOM 737 N N . GLN A 1 96 ? 15.893 10.878 -18.782 1.00 55.75 96 GLN A N 1
ATOM 738 C CA . GLN A 1 96 ? 17.166 11.519 -18.405 1.00 55.75 96 GLN A CA 1
ATOM 739 C C . GLN A 1 96 ? 17.093 13.028 -18.298 1.00 55.75 96 GLN A C 1
ATOM 741 O O . GLN A 1 96 ? 17.772 13.640 -17.484 1.00 55.75 96 GLN A O 1
ATOM 746 N N . GLN A 1 97 ? 16.195 13.628 -19.071 1.00 56.34 97 GLN A N 1
ATOM 747 C CA . GLN A 1 97 ? 15.868 15.049 -18.981 1.00 56.34 97 GLN A CA 1
ATOM 748 C C . GLN A 1 97 ? 14.699 15.291 -18.025 1.00 56.34 97 GLN A C 1
ATOM 750 O O . GLN A 1 97 ? 13.945 16.257 -18.173 1.00 56.34 97 GLN A O 1
ATOM 755 N N . GLN A 1 98 ? 14.507 14.392 -17.057 1.00 58.41 98 GLN A N 1
ATOM 756 C CA . GLN A 1 98 ? 13.558 14.641 -15.993 1.00 58.41 98 GLN A CA 1
ATOM 757 C C . GLN A 1 98 ? 14.149 15.712 -15.087 1.00 58.41 98 GLN A C 1
ATOM 759 O O . GLN A 1 98 ? 15.078 15.474 -14.319 1.00 58.41 98 GLN A O 1
ATOM 764 N N . HIS A 1 99 ? 13.600 16.919 -15.178 1.00 59.38 99 HIS A N 1
ATOM 765 C CA . HIS A 1 99 ? 13.762 17.882 -14.101 1.00 59.38 99 HIS A CA 1
ATOM 766 C C . HIS A 1 99 ? 13.224 17.247 -12.812 1.00 59.38 99 HIS A C 1
ATOM 768 O O . HIS A 1 99 ? 12.382 16.350 -12.868 1.00 59.38 99 HIS A O 1
ATOM 774 N N . LEU A 1 100 ? 13.645 17.726 -11.638 1.00 65.12 100 LEU A N 1
ATOM 775 C CA . LEU A 1 100 ? 13.196 17.204 -10.334 1.00 65.12 100 LEU A CA 1
ATOM 776 C C . LEU A 1 100 ? 11.653 17.177 -10.129 1.00 65.12 100 LEU A C 1
ATOM 778 O O . LEU A 1 100 ? 11.188 16.675 -9.112 1.00 65.12 100 LEU A O 1
ATOM 782 N N . GLY A 1 101 ? 10.861 17.681 -11.086 1.00 67.81 101 GLY A N 1
ATOM 783 C CA . GLY A 1 101 ? 9.396 17.617 -11.144 1.00 67.81 101 GLY A CA 1
ATOM 784 C C . GLY A 1 101 ? 8.788 16.765 -12.276 1.00 67.81 101 GLY A C 1
ATOM 785 O O . GLY A 1 101 ? 7.572 16.812 -12.445 1.00 67.81 101 GLY A O 1
ATOM 786 N N . GLY A 1 102 ? 9.572 15.992 -13.040 1.00 76.88 102 GLY A N 1
ATOM 787 C CA . GLY A 1 102 ? 9.080 15.111 -14.111 1.00 76.88 102 G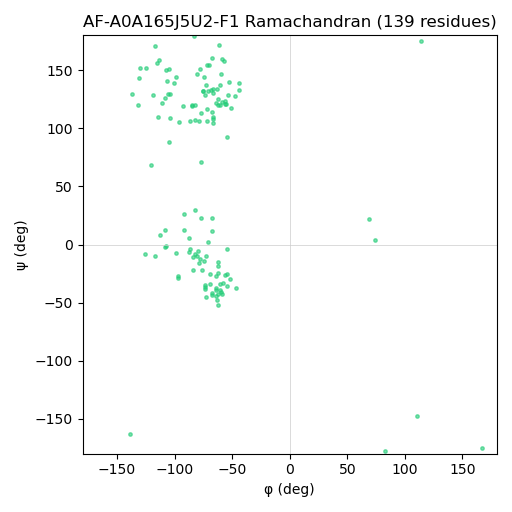LY A CA 1
ATOM 788 C C . GLY A 1 102 ? 9.450 15.565 -15.527 1.00 76.88 102 GLY A C 1
ATOM 789 O O . GLY A 1 102 ? 10.534 16.091 -15.754 1.00 76.88 102 GLY A O 1
ATOM 790 N N . PHE A 1 103 ? 8.580 15.293 -16.505 1.00 79.56 103 PHE A N 1
ATOM 791 C CA . PHE A 1 103 ? 8.739 15.750 -17.893 1.00 79.56 103 PHE A CA 1
ATOM 792 C C . PHE A 1 103 ? 7.893 16.995 -18.158 1.00 79.56 103 PHE A C 1
ATOM 794 O O . PHE A 1 103 ? 6.767 17.069 -17.657 1.00 79.56 103 PHE A O 1
ATOM 801 N N . PRO A 1 104 ? 8.371 17.945 -18.985 1.00 84.44 104 PRO A N 1
ATOM 802 C CA . PRO A 1 104 ? 7.630 19.176 -19.223 1.00 84.44 104 PRO A CA 1
ATOM 803 C C . PRO A 1 104 ? 6.403 18.879 -20.087 1.00 84.44 104 PRO A C 1
ATOM 805 O O . PRO A 1 104 ? 6.399 17.928 -20.871 1.00 84.44 104 PRO A O 1
ATOM 808 N N . GLY A 1 105 ? 5.365 19.714 -19.985 1.00 86.81 105 GLY A N 1
ATOM 809 C CA . GLY A 1 105 ? 4.159 19.565 -20.810 1.00 86.81 105 GLY A CA 1
ATOM 810 C C . GLY A 1 105 ? 4.470 19.526 -22.313 1.00 86.81 105 GLY A C 1
ATOM 811 O O . GLY A 1 105 ? 3.877 18.739 -23.047 1.00 86.81 105 GLY A O 1
ATOM 812 N N . GLU A 1 106 ? 5.469 20.295 -22.756 1.00 86.56 106 GLU A N 1
ATOM 813 C CA . GLU A 1 106 ? 5.957 20.310 -24.142 1.00 86.56 106 GLU A CA 1
ATOM 814 C C . GLU A 1 106 ? 6.499 18.952 -24.608 1.00 86.56 106 GLU A C 1
ATOM 816 O O . GLU A 1 106 ? 6.232 18.536 -25.736 1.00 86.56 106 GLU A O 1
ATOM 821 N N . TYR A 1 107 ? 7.209 18.227 -23.734 1.00 84.19 107 TYR A N 1
ATOM 822 C CA . TYR A 1 107 ? 7.717 16.888 -24.039 1.00 84.19 107 TYR A CA 1
ATOM 823 C C . TYR A 1 107 ? 6.561 15.918 -24.285 1.00 84.19 107 TYR A C 1
ATOM 825 O O . TYR A 1 107 ? 6.547 15.219 -25.298 1.00 84.19 107 TYR A O 1
ATOM 833 N N . T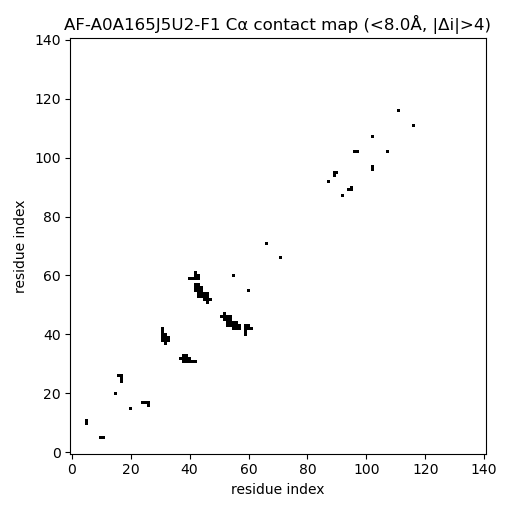RP A 1 108 ? 5.555 15.917 -23.404 1.00 85.88 108 TRP A N 1
ATOM 834 C CA . TRP A 1 108 ? 4.374 15.071 -23.577 1.00 85.88 108 TRP A CA 1
ATOM 835 C C . TRP A 1 108 ? 3.578 15.443 -24.825 1.00 85.88 108 TRP A C 1
ATOM 837 O O . TRP A 1 108 ? 3.135 14.549 -25.543 1.00 85.88 108 TRP A O 1
ATOM 847 N N . LEU A 1 109 ? 3.445 16.738 -25.128 1.00 89.62 109 LEU A N 1
ATOM 848 C CA . LEU A 1 109 ? 2.779 17.204 -26.343 1.00 89.62 109 LEU A CA 1
ATOM 849 C C . LEU A 1 109 ? 3.506 16.719 -27.604 1.00 89.62 109 LEU A C 1
ATOM 851 O O . LEU A 1 109 ? 2.856 16.260 -28.544 1.00 89.62 109 LEU A O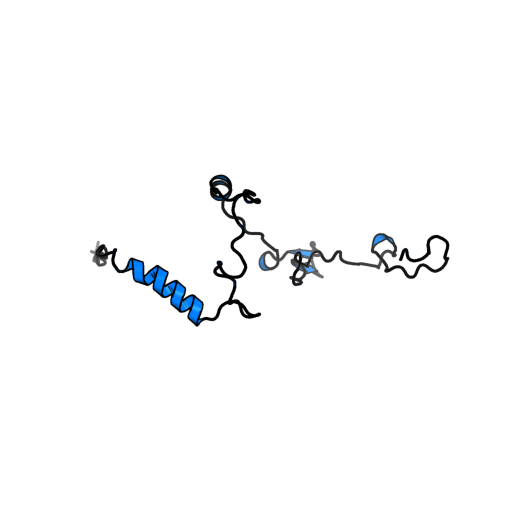 1
ATOM 855 N N . ARG A 1 110 ? 4.843 16.775 -27.619 1.00 87.81 110 ARG A N 1
ATOM 856 C CA . ARG A 1 110 ? 5.664 16.252 -28.718 1.00 87.81 110 ARG A CA 1
ATOM 857 C C . ARG A 1 110 ? 5.490 14.739 -28.882 1.00 87.81 110 ARG A C 1
ATOM 859 O O . ARG A 1 110 ? 5.133 14.299 -29.970 1.00 87.81 110 ARG A O 1
ATOM 866 N N . VAL A 1 111 ? 5.641 13.962 -27.805 1.00 86.75 111 VAL A N 1
ATOM 867 C CA . VAL A 1 111 ? 5.474 12.493 -27.828 1.00 86.75 111 VAL A CA 1
ATOM 868 C C . VAL A 1 111 ? 4.066 12.094 -28.285 1.00 86.75 111 VAL A C 1
ATOM 870 O O . VAL A 1 111 ? 3.907 11.161 -29.071 1.00 86.75 111 VAL A O 1
ATOM 873 N N . MET A 1 112 ? 3.032 12.808 -27.829 1.00 87.75 112 MET A N 1
ATOM 874 C CA . MET A 1 112 ? 1.650 12.585 -28.266 1.00 87.75 112 MET A CA 1
ATOM 875 C C . MET A 1 112 ? 1.479 12.880 -29.762 1.00 87.75 112 MET A C 1
ATOM 877 O O . MET A 1 112 ? 0.870 12.078 -30.468 1.00 87.75 112 MET A O 1
ATOM 881 N N . ARG A 1 113 ? 2.046 13.982 -30.275 1.00 90.81 113 ARG A N 1
ATOM 882 C CA . ARG A 1 113 ? 2.008 14.315 -31.712 1.00 90.81 113 ARG A CA 1
ATOM 883 C C . ARG A 1 113 ? 2.744 13.293 -32.572 1.00 90.81 113 ARG A C 1
ATOM 885 O O . ARG A 1 113 ? 2.258 12.974 -33.646 1.00 90.81 113 ARG A O 1
ATOM 892 N N . GLU A 1 114 ? 3.864 12.750 -32.116 1.00 88.19 114 GLU A N 1
ATOM 893 C CA . GLU A 1 114 ? 4.603 11.711 -32.849 1.00 88.19 114 GLU A CA 1
ATOM 894 C C . GLU A 1 114 ? 3.818 10.388 -32.909 1.00 88.19 114 GLU A C 1
ATOM 896 O O . GLU A 1 114 ? 3.728 9.755 -33.965 1.00 88.19 114 GLU A O 1
ATOM 901 N N . ARG A 1 115 ? 3.181 9.993 -31.797 1.00 84.31 115 ARG A N 1
ATOM 902 C CA . ARG A 1 115 ? 2.381 8.758 -31.712 1.00 84.31 115 ARG A CA 1
ATOM 903 C C . ARG A 1 115 ? 1.036 8.842 -32.436 1.00 84.31 115 ARG A C 1
ATOM 905 O O . ARG A 1 115 ? 0.606 7.848 -33.007 1.00 84.31 115 ARG A O 1
ATOM 912 N N . HIS A 1 116 ? 0.374 9.999 -32.409 1.00 81.62 116 HIS A N 1
ATOM 913 C CA . HIS A 1 116 ? -0.944 10.191 -33.032 1.00 81.62 116 HIS A CA 1
ATOM 914 C C . HIS A 1 116 ? -0.874 10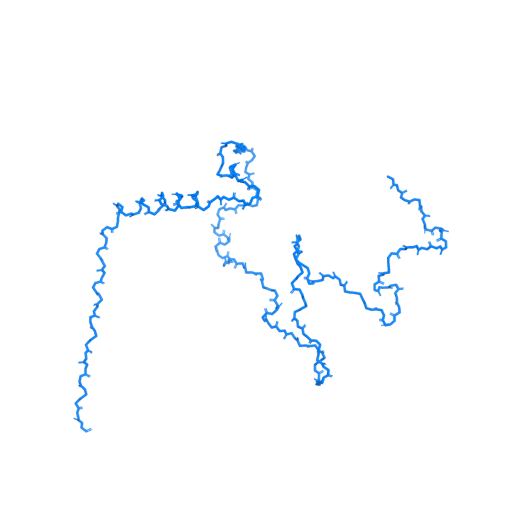.813 -34.434 1.00 81.62 116 HIS A C 1
ATOM 916 O O . HIS A 1 116 ? -1.741 10.567 -35.265 1.00 81.62 116 HIS A O 1
ATOM 922 N N . GLY A 1 117 ? 0.164 11.590 -34.743 1.00 65.88 117 GLY A N 1
ATOM 923 C CA . GLY A 1 117 ? 0.381 12.150 -36.081 1.00 65.88 117 GLY A CA 1
ATOM 924 C C . GLY A 1 117 ? 0.756 11.088 -37.117 1.00 65.88 117 GLY A C 1
ATOM 925 O O . GLY A 1 117 ? 0.461 11.250 -38.296 1.00 65.88 117 GLY A O 1
ATOM 926 N N . SER A 1 118 ? 1.330 9.966 -36.678 1.00 56.47 118 SER A N 1
ATOM 927 C CA . SER A 1 118 ? 1.619 8.806 -37.528 1.00 56.47 118 SER A CA 1
ATOM 928 C C . SER A 1 118 ? 0.392 7.920 -37.807 1.00 56.47 118 SER A C 1
ATOM 930 O O . SER A 1 118 ? 0.421 7.153 -38.766 1.00 56.47 118 SER A O 1
ATOM 932 N N . SER A 1 119 ? -0.714 8.050 -37.054 1.00 51.66 119 SER A N 1
ATOM 933 C CA . SER A 1 119 ? -1.946 7.280 -37.312 1.00 51.66 119 SER A CA 1
ATOM 934 C C . SER A 1 119 ? -2.862 7.901 -38.373 1.00 51.66 119 SER A C 1
ATOM 936 O O . SER A 1 119 ? -3.634 7.186 -39.008 1.00 51.66 119 SER A O 1
ATOM 938 N N . THR A 1 120 ? -2.760 9.208 -38.636 1.00 50.50 120 THR A N 1
ATOM 939 C CA . THR A 1 120 ? -3.615 9.889 -39.631 1.00 50.50 120 THR A CA 1
ATOM 940 C C . THR A 1 120 ? -3.220 9.568 -41.079 1.00 50.50 120 THR A C 1
ATOM 942 O O . THR A 1 120 ? -4.014 9.776 -41.989 1.00 50.50 120 THR A O 1
ATOM 945 N N . ALA A 1 121 ? -2.034 8.994 -41.312 1.00 49.78 121 ALA A N 1
ATOM 946 C CA . ALA A 1 121 ? -1.619 8.539 -42.641 1.00 49.78 121 ALA A CA 1
ATOM 947 C C . ALA A 1 121 ? -2.212 7.167 -43.042 1.00 49.78 121 ALA A C 1
ATOM 949 O O . ALA A 1 121 ? -2.015 6.742 -44.178 1.00 49.78 121 ALA A O 1
ATOM 950 N N . GLY A 1 122 ? -2.932 6.471 -42.144 1.00 50.16 122 GLY A N 1
ATOM 951 C CA . GLY A 1 122 ? -3.384 5.088 -42.366 1.00 50.16 122 GLY A CA 1
ATOM 952 C C . GLY A 1 122 ? -4.882 4.801 -42.219 1.00 50.16 122 GLY A C 1
ATOM 953 O O . GLY A 1 122 ? -5.301 3.699 -42.560 1.00 50.16 122 GLY A O 1
ATOM 954 N N . SER A 1 123 ? -5.719 5.735 -41.753 1.00 45.69 123 SER A N 1
ATOM 955 C CA . SER A 1 123 ? -7.155 5.470 -41.555 1.00 45.69 123 SER A CA 1
ATOM 956 C C . SER A 1 123 ? -8.052 6.401 -42.370 1.00 45.69 123 SER A C 1
ATOM 958 O O . SER A 1 123 ? -8.819 7.189 -41.823 1.00 45.69 123 SER A O 1
ATOM 960 N N . THR A 1 124 ? -8.032 6.240 -43.696 1.00 48.78 124 THR A N 1
ATOM 961 C CA . THR A 1 124 ? -9.267 6.408 -44.482 1.00 48.78 124 THR A CA 1
ATOM 962 C C . THR A 1 124 ? -10.101 5.139 -44.290 1.00 48.78 124 THR A C 1
ATOM 964 O O . THR A 1 124 ? -10.186 4.289 -45.168 1.00 48.78 124 THR A O 1
ATOM 967 N N . GLN A 1 125 ? -10.665 4.955 -43.099 1.00 49.91 125 GLN A N 1
ATOM 968 C CA . GLN A 1 125 ? -11.844 4.111 -42.944 1.00 49.91 125 GLN A CA 1
ATOM 969 C C . GLN A 1 125 ? -13.009 5.071 -42.776 1.00 49.91 125 GLN A C 1
ATOM 971 O O . GLN A 1 125 ? -13.097 5.803 -41.792 1.00 49.91 125 GLN A O 1
ATOM 976 N N . ALA A 1 126 ? -13.832 5.126 -43.822 1.00 50.75 126 ALA A N 1
ATOM 977 C CA . ALA A 1 126 ? -15.061 5.892 -43.867 1.00 50.75 126 ALA A CA 1
ATOM 978 C C . ALA A 1 126 ? -15.876 5.633 -42.595 1.00 50.75 126 ALA A C 1
ATOM 980 O O . ALA A 1 126 ? -16.123 4.482 -42.232 1.00 50.75 126 ALA A O 1
ATOM 981 N N . ALA A 1 127 ? -16.278 6.709 -41.921 1.00 47.59 127 ALA A N 1
ATOM 982 C CA . ALA A 1 127 ? -17.216 6.625 -40.816 1.00 47.59 127 ALA A CA 1
ATOM 983 C C . ALA A 1 127 ? -18.473 5.868 -41.291 1.00 47.59 127 ALA A C 1
ATOM 985 O O . ALA A 1 127 ? -19.025 6.234 -42.335 1.00 47.59 127 ALA A O 1
ATOM 986 N N . PRO A 1 128 ? -18.938 4.824 -40.582 1.00 53.09 128 PRO A N 1
ATOM 987 C CA . PRO A 1 128 ? -20.214 4.214 -40.913 1.00 53.09 128 PRO A CA 1
ATOM 988 C C . PRO A 1 128 ? -21.308 5.266 -40.717 1.00 53.09 128 PRO A C 1
ATOM 990 O O . PRO A 1 128 ? -21.409 5.884 -39.655 1.00 53.09 128 PRO A O 1
ATOM 993 N N . ALA A 1 129 ? -22.090 5.493 -41.773 1.00 53.06 129 ALA A N 1
ATOM 994 C CA . ALA A 1 129 ? -23.227 6.396 -41.765 1.00 53.06 129 ALA A CA 1
ATOM 995 C C . ALA A 1 129 ? -24.141 6.059 -40.578 1.00 53.06 129 ALA A C 1
ATOM 997 O O . ALA A 1 129 ? -24.680 4.957 -40.477 1.00 53.06 129 ALA A O 1
ATOM 998 N N . VAL A 1 130 ? -24.284 7.012 -39.659 1.00 56.75 130 VAL A N 1
ATOM 999 C CA . VAL A 1 130 ? -25.246 6.925 -38.564 1.00 56.75 130 VAL A CA 1
ATOM 1000 C C . VAL A 1 130 ? -26.633 6.991 -39.194 1.00 56.75 130 VAL A C 1
ATOM 1002 O O . VAL A 1 130 ? -27.029 8.024 -39.731 1.00 56.75 130 VAL A O 1
ATOM 1005 N N . ASN A 1 131 ? -27.346 5.866 -39.169 1.00 61.72 131 ASN A N 1
ATOM 1006 C CA . ASN A 1 131 ? -28.729 5.781 -39.621 1.00 61.72 131 ASN A CA 1
ATOM 1007 C C . ASN A 1 131 ? -29.584 6.795 -38.848 1.00 61.72 131 ASN A C 1
ATOM 1009 O O . ASN A 1 131 ? -29.621 6.785 -37.617 1.00 61.72 131 ASN A O 1
ATOM 1013 N N . ALA A 1 132 ? -30.255 7.675 -39.591 1.00 57.22 132 ALA A N 1
ATOM 1014 C CA . ALA A 1 132 ? -31.198 8.644 -39.056 1.00 57.22 132 ALA A CA 1
ATOM 1015 C C . ALA A 1 132 ? -32.360 7.936 -38.325 1.00 57.22 132 ALA A C 1
ATOM 1017 O O . ALA A 1 132 ? -32.780 6.856 -38.748 1.00 57.22 132 ALA A O 1
ATOM 1018 N N . PRO A 1 133 ? -32.912 8.529 -37.252 1.00 52.94 133 PRO A N 1
ATOM 1019 C CA . PRO A 1 133 ? -34.051 7.953 -36.551 1.00 52.94 133 PRO A CA 1
ATOM 1020 C C . PRO A 1 133 ? -35.302 7.996 -37.439 1.00 52.94 133 PRO A C 1
ATOM 1022 O O . PRO A 1 133 ? -35.826 9.064 -37.753 1.00 52.94 133 PRO A O 1
ATOM 1025 N N . THR A 1 134 ? -35.801 6.824 -37.828 1.00 52.88 134 THR A N 1
ATOM 1026 C CA . THR A 1 134 ? -37.127 6.665 -38.433 1.00 52.88 134 THR A CA 1
ATOM 1027 C C . THR A 1 134 ? -38.196 7.007 -37.398 1.00 52.88 134 THR A C 1
ATOM 1029 O O . THR A 1 134 ? -38.423 6.251 -36.454 1.00 52.88 134 THR A O 1
ATOM 1032 N N . THR A 1 135 ? -38.861 8.147 -37.567 1.00 51.88 135 THR A N 1
ATOM 1033 C CA . THR A 1 135 ? -40.090 8.495 -36.847 1.00 51.88 135 THR A CA 1
ATOM 1034 C C . THR A 1 135 ? -41.217 7.557 -37.284 1.00 51.88 135 THR A C 1
ATOM 1036 O O . THR A 1 135 ? -41.755 7.712 -38.380 1.00 51.88 135 THR A O 1
ATOM 1039 N N . SER A 1 136 ? -41.588 6.586 -36.448 1.00 51.56 136 SER A N 1
ATOM 1040 C CA . SER A 1 136 ? -42.840 5.844 -36.610 1.00 51.56 136 SER A CA 1
ATOM 1041 C C . SER A 1 136 ? -43.986 6.660 -36.009 1.00 51.56 136 SER A C 1
ATOM 1043 O O . SER A 1 136 ? -44.115 6.823 -34.797 1.00 51.56 136 SER A O 1
ATOM 1045 N N . SER A 1 137 ? -44.814 7.212 -36.889 1.00 49.47 137 SER A N 1
ATOM 1046 C CA . SER A 1 137 ? -46.088 7.841 -36.559 1.00 49.47 137 SER A CA 1
ATOM 1047 C C . SER A 1 137 ? -47.057 6.812 -35.973 1.00 49.47 137 SER A C 1
ATOM 1049 O O . SER A 1 137 ? -47.397 5.825 -36.629 1.00 49.47 137 SER A O 1
ATOM 1051 N N . ALA A 1 138 ? -47.519 7.066 -34.749 1.00 50.38 138 ALA A N 1
ATOM 1052 C CA . ALA A 1 138 ? -48.628 6.360 -34.126 1.00 50.38 138 ALA A CA 1
ATOM 1053 C C . ALA A 1 138 ? -49.895 6.517 -34.981 1.00 50.38 138 ALA A C 1
ATOM 1055 O O . ALA A 1 138 ? -50.332 7.635 -35.251 1.00 50.38 138 ALA A O 1
ATOM 1056 N N . THR A 1 139 ? -50.470 5.390 -35.404 1.00 55.62 139 THR A N 1
ATOM 1057 C CA . THR A 1 139 ? -51.804 5.332 -36.008 1.00 55.62 139 THR A CA 1
ATOM 1058 C C . THR A 1 139 ? -52.766 4.743 -34.984 1.00 55.62 139 THR A C 1
ATOM 1060 O O . THR A 1 139 ? -52.491 3.714 -34.372 1.00 55.62 139 THR A O 1
ATOM 1063 N N . SER A 1 140 ? -53.861 5.466 -34.805 1.00 47.59 140 SER A N 1
ATOM 1064 C CA . SER A 1 140 ? -55.082 5.173 -34.059 1.00 47.59 140 SER A CA 1
ATOM 1065 C C . SER A 1 140 ? -55.657 3.763 -34.239 1.00 47.59 140 SER A C 1
ATOM 1067 O O . SER A 1 140 ? -55.799 3.314 -35.378 1.00 47.59 140 SER A O 1
ATOM 1069 N N . ALA A 1 141 ? -56.128 3.176 -33.134 1.00 48.84 141 ALA A N 1
ATOM 1070 C CA . ALA A 1 141 ? -57.390 2.434 -33.021 1.00 48.84 141 ALA A CA 1
ATOM 1071 C C . ALA A 1 141 ? -57.814 2.386 -31.545 1.00 48.84 141 ALA A C 1
ATOM 1073 O O . ALA A 1 141 ? -56.933 2.099 -30.702 1.00 48.84 141 ALA A O 1
#

Secondary structure (DSSP, 8-state):
-----TTS-S---PPP-GGGS-TT------TTBPTTS-B---SEEE-SSSS-SEEE-GGGS-------HHHHHH----SS--TTSPPPPTTSSTTTT-BTTBS-HHHHHHHHHHHHHTTTTT---PPPP------------

Radius of gyration: 30.56 Å; Cα contacts (8 Å, |Δi|>4): 55; chains: 1; bounding box: 85×35×81 Å

Foldseek 3Di:
DPPPDCVVPPDDPDDDDPVRDDDPDDDDPLPQADVVDDRLDDQWDQDPDDDDRTDGDNVSDDDDDDDDVVCVVPDPDDPDDDPPPDDQDLVRDPFNPQDPPGDDPVVVVVVCCVVVVVCVVPDPPDDPDDDDDDDDDDDDD

InterPro domains:
  IPR019189 Large ribosomal s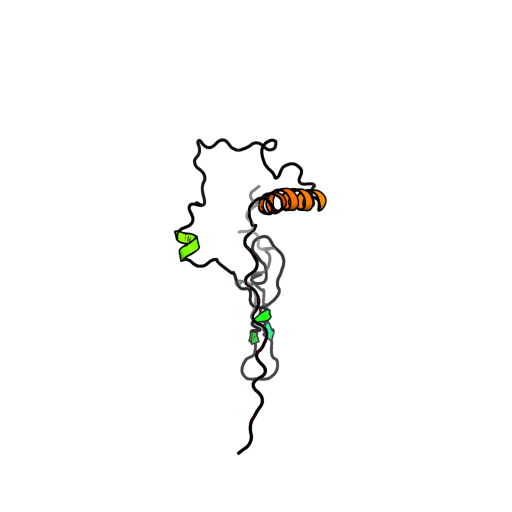ubunit protein mL41 [PF09809] (13-88)
  IPR019189 Large ribosomal subunit protein mL41 [PTHR21338] (10-87)

pLDDT: mean 75.97, std 16.69, range [44.06, 96.75]

Mean predicted aligned error: 15.61 Å